Protein AF-A0A4Y2ETE9-F1 (afdb_monomer_lite)

Sequence (153 aa):
MHLVGVTEAMVSTADISEAVQHVVDIIIHAADNTIPKSSPRLRKFRRPWWNEACRDSYRSQRKCWNIFRRRPTTKNLVAFARRIRRRSQRVIMDSIYFIYRILYFEQTIVEKVKVANGVYKEFSIPVLNTGHTFDRLLISKFSRLGIFSSFLF

Radius of gyration: 36.23 Å; chains: 1; bounding box: 97×55×70 Å

Foldseek 3Di:
DDDPDDDPVLCPDPDNVSSVVVVVVVVVVVCPVPPPPDDPPPPPDPPPPPDPVVVVLVVLLVVLVVVCVVPVDPVSVCVNVVSVVVVVVVVVVVVVVVVVVVVVVVVVVVVVVCVVVVNDDPDPPVVPCPDDDDVVVVVVVVVVVPPDDDDDD

Secondary structure (DSSP, 8-state):
----PPPHHHH--S-HHHHHHHHHHHHHHHHHHHS----S-------TT--HHHHHHHHHHHHHHHHHHHS--HHHHHHHHHHHHHHHHHHHHHHHHHHHHHHHHHHHHHHHHHHHTT-------TT-----SSHHHHHHHHTTTT-------

Organism: Araneus ventricosus (NCBI:txid182803)

Structure (mmCIF, N/CA/C/O backbone):
data_AF-A0A4Y2ETE9-F1
#
_entry.id   AF-A0A4Y2ETE9-F1
#
loop_
_atom_site.group_PDB
_atom_site.id
_atom_site.type_symbol
_atom_site.label_atom_id
_atom_site.label_alt_id
_atom_site.label_comp_id
_atom_site.label_asym_id
_atom_site.label_entity_id
_atom_site.label_seq_id
_atom_site.pdbx_PDB_ins_code
_atom_site.Cartn_x
_atom_site.Cartn_y
_atom_site.Cartn_z
_atom_site.occupancy
_atom_site.B_iso_or_equiv
_atom_site.auth_seq_id
_atom_site.auth_comp_id
_atom_site.auth_asym_id
_atom_site.auth_atom_id
_atom_site.pdbx_PDB_model_num
ATOM 1 N N . MET A 1 1 ? -27.838 19.925 21.638 1.00 48.31 1 MET A N 1
ATOM 2 C CA . MET A 1 1 ? -28.018 18.652 22.364 1.00 48.31 1 MET A CA 1
ATOM 3 C C . MET A 1 1 ? -29.199 18.838 23.301 1.00 48.31 1 MET A C 1
ATOM 5 O O . MET A 1 1 ? -29.022 19.422 24.359 1.00 48.31 1 MET A O 1
ATOM 9 N N . HIS A 1 2 ? -30.409 18.475 22.869 1.00 53.47 2 HIS A N 1
ATOM 10 C CA . HIS A 1 2 ? -31.578 18.493 23.753 1.00 53.47 2 HIS A CA 1
ATOM 11 C C . HIS A 1 2 ? -31.514 17.220 24.602 1.00 53.47 2 HIS A C 1
ATOM 13 O O . HIS A 1 2 ? -31.603 16.121 24.060 1.00 53.47 2 HIS A O 1
ATOM 19 N N . LEU A 1 3 ? -31.276 17.355 25.906 1.00 56.09 3 LEU A N 1
ATOM 20 C CA . LEU A 1 3 ? -31.323 16.231 26.838 1.00 56.09 3 LEU A CA 1
ATOM 21 C C . LEU A 1 3 ? -32.797 15.906 27.092 1.00 56.09 3 LEU A C 1
ATOM 23 O O . LEU A 1 3 ? -33.487 16.653 27.781 1.00 56.09 3 LEU A O 1
ATOM 27 N N . VAL A 1 4 ? -33.290 14.827 26.487 1.00 62.41 4 VAL A N 1
ATOM 28 C CA . VAL A 1 4 ? -34.615 14.278 26.795 1.00 62.41 4 VAL A CA 1
ATOM 29 C C . VAL A 1 4 ? -34.442 13.390 28.023 1.00 62.41 4 VAL A C 1
ATOM 31 O O . VAL A 1 4 ? -33.967 12.263 27.920 1.00 62.41 4 VAL A O 1
ATOM 34 N N . GLY A 1 5 ? -34.719 13.946 29.200 1.00 62.53 5 GLY A N 1
ATOM 35 C CA . GLY A 1 5 ? -34.743 13.199 30.453 1.00 62.53 5 GLY A CA 1
ATOM 36 C C . GLY A 1 5 ? -36.098 12.528 30.650 1.00 62.53 5 GLY A C 1
ATOM 37 O O . GLY A 1 5 ? -37.129 13.113 30.322 1.00 62.53 5 GLY A O 1
ATOM 38 N N . VAL A 1 6 ? -36.101 11.314 31.197 1.00 67.19 6 VAL A N 1
ATOM 39 C CA . VAL A 1 6 ? -37.335 10.673 31.666 1.00 67.19 6 VAL A CA 1
ATOM 40 C C . VAL A 1 6 ? -37.831 11.475 32.869 1.00 67.19 6 VAL A C 1
ATOM 42 O O . VAL A 1 6 ? -37.115 11.598 33.862 1.00 67.19 6 VAL A O 1
ATOM 45 N N . THR A 1 7 ? -39.020 12.070 32.765 1.00 75.25 7 THR A N 1
ATOM 46 C CA . THR A 1 7 ? -39.623 12.841 33.863 1.00 75.25 7 THR A CA 1
ATOM 47 C C . THR A 1 7 ? -40.598 11.969 34.651 1.00 75.25 7 THR A C 1
ATOM 49 O O . THR A 1 7 ? -41.243 11.085 34.093 1.00 75.25 7 THR A O 1
ATOM 52 N N . GLU A 1 8 ? -40.715 12.211 35.956 1.00 69.31 8 GLU A N 1
ATOM 53 C CA . GLU A 1 8 ? -41.550 11.424 36.882 1.00 69.31 8 GLU A CA 1
ATOM 54 C C . GLU A 1 8 ? -43.037 11.395 36.475 1.00 69.31 8 GLU A C 1
ATOM 56 O O . GLU A 1 8 ? -43.723 10.385 36.636 1.00 69.31 8 GLU A O 1
ATOM 61 N N . ALA A 1 9 ? -43.510 12.463 35.824 1.00 65.56 9 ALA A N 1
ATOM 62 C CA . ALA A 1 9 ? -44.854 12.557 35.260 1.00 65.56 9 ALA A CA 1
ATOM 63 C C . ALA A 1 9 ? -45.123 11.552 34.121 1.00 65.56 9 ALA A C 1
ATOM 65 O O . ALA A 1 9 ? -46.269 11.173 33.910 1.00 65.56 9 ALA A O 1
ATOM 66 N N . MET A 1 10 ? -44.087 11.091 33.409 1.00 64.69 10 MET A N 1
ATOM 67 C CA . MET A 1 10 ? -44.214 10.127 32.302 1.00 64.69 10 MET A CA 1
ATOM 68 C C . MET A 1 10 ? -44.322 8.678 32.781 1.00 64.69 10 MET A C 1
ATOM 70 O O . MET A 1 10 ? -44.812 7.826 32.051 1.00 64.69 10 MET A O 1
ATOM 74 N N . VAL A 1 11 ? -43.849 8.400 33.998 1.00 65.62 11 VAL A N 1
ATOM 75 C CA . VAL A 1 11 ? -43.941 7.079 34.642 1.00 65.62 11 VAL A CA 1
ATOM 76 C C . VAL A 1 11 ? -45.198 6.983 35.518 1.00 65.62 11 VAL A C 1
ATOM 78 O O . VAL A 1 11 ? -45.627 5.891 35.871 1.00 65.62 11 VAL A O 1
ATOM 81 N N . SER A 1 12 ? -45.821 8.124 35.825 1.00 67.38 12 SER A N 1
ATOM 82 C CA . SER A 1 12 ? -47.020 8.227 36.665 1.00 67.38 12 SER A CA 1
ATOM 83 C C . SER A 1 12 ? -48.342 8.109 35.884 1.00 67.38 12 SER A C 1
ATOM 85 O O . SER A 1 12 ? -49.391 8.480 36.412 1.00 67.38 12 SER A O 1
ATOM 87 N N . THR A 1 13 ? -48.324 7.636 34.631 1.00 68.00 13 THR A N 1
ATOM 88 C CA . THR A 1 13 ? -49.560 7.372 33.874 1.00 68.00 13 THR A CA 1
ATOM 89 C C . THR A 1 13 ? -50.316 6.186 34.484 1.00 68.00 13 THR A C 1
ATOM 91 O O . THR A 1 13 ? -49.722 5.275 35.058 1.00 68.00 13 THR A O 1
ATOM 94 N N . ALA A 1 14 ? -51.651 6.205 34.404 1.00 65.19 14 ALA A N 1
ATOM 95 C CA . ALA A 1 14 ? -52.497 5.207 35.070 1.00 65.19 14 ALA A CA 1
ATOM 96 C C . ALA A 1 14 ? -52.375 3.796 34.461 1.00 65.19 14 ALA A C 1
ATOM 98 O O . ALA A 1 14 ? -52.653 2.810 35.144 1.00 65.19 14 ALA A O 1
ATOM 99 N N . ASP A 1 15 ? -51.960 3.701 33.194 1.00 79.25 15 ASP A N 1
ATOM 100 C CA . ASP A 1 15 ? -51.713 2.444 32.492 1.00 79.25 15 ASP A CA 1
ATOM 101 C C . ASP A 1 15 ? -50.206 2.198 32.330 1.00 79.25 15 ASP A C 1
ATOM 103 O O . ASP A 1 15 ? -49.475 2.966 31.699 1.00 79.25 15 ASP A O 1
ATOM 107 N N . ILE A 1 16 ? -49.754 1.076 32.889 1.00 82.00 16 ILE A N 1
ATOM 108 C CA . ILE A 1 16 ? -48.363 0.610 32.852 1.00 82.00 16 ILE A CA 1
ATOM 109 C C . ILE A 1 16 ? -47.901 0.400 31.403 1.00 82.00 16 ILE A C 1
ATOM 111 O O . ILE A 1 16 ? -46.736 0.640 31.083 1.00 82.00 16 ILE A O 1
ATOM 115 N N . SER A 1 17 ? -48.807 -0.019 30.516 1.00 84.31 17 SER A N 1
ATOM 116 C CA . SER A 1 17 ? -48.494 -0.268 29.104 1.00 84.31 17 SER A CA 1
ATOM 117 C C . SER A 1 17 ? -48.086 1.020 28.387 1.00 84.31 17 SER A C 1
ATOM 119 O O . SER A 1 17 ? -47.137 1.032 27.601 1.00 84.31 17 SER A O 1
ATOM 121 N N . GLU A 1 18 ? -48.767 2.118 28.711 1.00 82.62 18 GLU A N 1
ATOM 122 C CA . GLU A 1 18 ? -48.512 3.448 28.163 1.00 82.62 18 GLU A CA 1
ATOM 123 C C . GLU A 1 18 ? -47.173 4.007 28.668 1.00 82.62 18 GLU A C 1
ATOM 125 O O . GLU A 1 18 ? -46.364 4.498 27.877 1.00 82.62 18 GLU A O 1
ATOM 130 N N . ALA A 1 19 ? -46.876 3.833 29.962 1.00 82.06 19 ALA A N 1
ATOM 131 C CA . ALA A 1 19 ? -45.598 4.236 30.549 1.00 82.06 19 ALA A CA 1
ATOM 132 C C . ALA A 1 19 ? -44.411 3.506 29.895 1.00 82.06 19 ALA A C 1
ATOM 134 O O . ALA A 1 19 ? -43.391 4.117 29.565 1.00 82.06 19 ALA A O 1
ATOM 135 N N . VAL A 1 20 ? -44.546 2.194 29.669 1.00 86.19 20 VAL A N 1
ATOM 136 C CA . VAL A 1 20 ? -43.511 1.383 29.013 1.00 86.19 20 VAL A CA 1
ATOM 137 C C . VAL A 1 20 ? -43.283 1.843 27.575 1.00 86.19 20 VAL A C 1
ATOM 139 O O . VAL A 1 20 ? -42.130 2.015 27.172 1.00 86.19 20 VAL A O 1
ATOM 142 N N . GLN A 1 21 ? -44.351 2.094 26.815 1.00 85.88 21 GLN A N 1
ATOM 143 C CA . GLN A 1 21 ? -44.231 2.544 25.428 1.00 85.88 21 GLN A CA 1
ATOM 144 C C . GLN A 1 21 ? -43.519 3.901 25.335 1.00 85.88 21 GLN A C 1
ATOM 146 O O . GLN A 1 21 ? -42.610 4.069 24.522 1.00 85.88 21 GLN A O 1
ATOM 151 N N . HIS A 1 22 ? -43.837 4.830 26.238 1.00 83.50 22 HIS A N 1
ATOM 152 C CA . HIS A 1 22 ? -43.172 6.130 26.299 1.00 83.50 22 HIS A CA 1
ATOM 153 C C . HIS A 1 22 ? -41.670 6.032 26.592 1.00 83.50 22 HIS A C 1
ATOM 155 O O . HIS A 1 22 ? -40.874 6.758 25.992 1.00 83.50 22 HIS A O 1
ATOM 161 N N . VAL A 1 23 ? -41.258 5.127 27.485 1.00 83.88 23 VAL A N 1
ATOM 162 C CA . VAL A 1 23 ? -39.833 4.895 27.773 1.00 83.88 23 VAL A CA 1
ATOM 163 C C . VAL A 1 23 ? -39.116 4.309 26.554 1.00 83.88 23 VAL A C 1
ATOM 165 O O . VAL A 1 23 ? -38.011 4.746 26.222 1.00 83.88 23 VAL A O 1
ATOM 168 N N . VAL A 1 24 ? -39.743 3.360 25.855 1.00 89.75 24 VAL A N 1
ATOM 169 C CA . VAL A 1 24 ? -39.189 2.754 24.633 1.00 89.75 24 VAL A CA 1
ATOM 170 C C . VAL A 1 24 ? -38.988 3.805 23.541 1.00 89.75 24 VAL A C 1
ATOM 172 O O . VAL A 1 24 ? -37.908 3.871 22.948 1.00 89.75 24 VAL A O 1
ATOM 175 N N . ASP A 1 25 ? -39.970 4.677 23.324 1.00 88.75 25 ASP A N 1
ATOM 176 C CA . ASP A 1 25 ? -39.901 5.716 22.294 1.00 88.75 25 ASP A CA 1
ATOM 177 C C . ASP A 1 25 ? -38.788 6.736 22.580 1.00 88.75 25 ASP A C 1
ATOM 179 O O . ASP A 1 25 ? -38.075 7.154 21.664 1.00 88.75 25 ASP A O 1
ATOM 183 N N . ILE A 1 26 ? -38.561 7.084 23.853 1.00 87.94 26 ILE A N 1
ATOM 184 C CA . ILE A 1 26 ? -37.443 7.949 24.255 1.00 87.94 26 ILE A CA 1
ATOM 185 C C . ILE A 1 26 ? -36.099 7.283 23.964 1.00 87.94 26 ILE A C 1
ATOM 187 O O . ILE A 1 26 ? -35.195 7.943 23.450 1.00 87.94 26 ILE A O 1
ATOM 191 N N . ILE A 1 27 ? -35.950 5.991 24.270 1.00 88.31 27 ILE A N 1
ATOM 192 C CA . ILE A 1 27 ? -34.706 5.254 24.012 1.00 88.31 27 ILE A CA 1
ATOM 193 C C . ILE A 1 27 ? -34.424 5.204 22.508 1.00 88.31 27 ILE A C 1
ATOM 195 O O . ILE A 1 27 ? -33.296 5.474 22.093 1.00 88.31 27 ILE A O 1
ATOM 199 N N . ILE A 1 28 ? -35.440 4.922 21.687 1.00 89.31 28 ILE A N 1
ATOM 200 C CA . ILE A 1 28 ? -35.311 4.902 20.224 1.00 89.31 28 ILE A CA 1
ATOM 201 C C . ILE A 1 28 ? -34.940 6.292 19.704 1.00 89.31 28 ILE A C 1
ATOM 203 O O . ILE A 1 28 ? -33.991 6.429 18.934 1.00 89.31 28 ILE A O 1
ATOM 207 N N . HIS A 1 29 ? -35.627 7.338 20.163 1.00 87.12 29 HIS A N 1
ATOM 208 C CA . HIS A 1 29 ? -35.349 8.713 19.761 1.00 87.12 29 HIS A CA 1
ATOM 209 C C .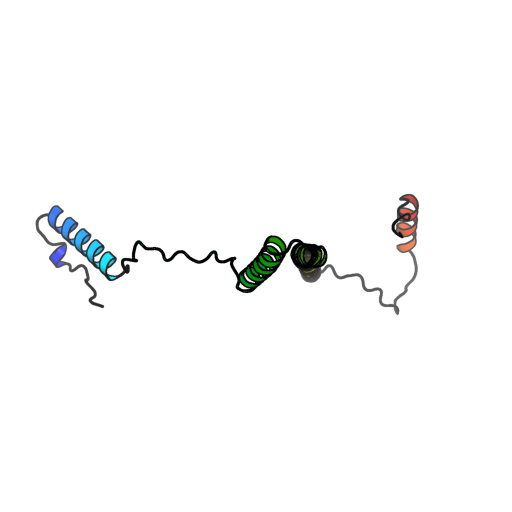 HIS A 1 29 ? -33.944 9.168 20.192 1.00 87.12 29 HIS A C 1
ATOM 211 O O . HIS A 1 29 ? -33.229 9.816 19.425 1.00 87.12 29 HIS A O 1
ATOM 217 N N . ALA A 1 30 ? -33.505 8.818 21.401 1.00 87.62 30 ALA A N 1
ATOM 218 C CA . ALA A 1 30 ? -32.157 9.105 21.879 1.00 87.62 30 ALA A CA 1
ATOM 219 C C . ALA A 1 30 ? -31.100 8.357 21.055 1.00 87.62 30 ALA A C 1
ATOM 221 O O . ALA A 1 30 ? -30.095 8.955 20.662 1.00 87.62 30 ALA A O 1
ATOM 222 N N . ALA A 1 31 ? -31.335 7.082 20.742 1.00 86.75 31 ALA A N 1
ATOM 223 C CA . ALA A 1 31 ? -30.452 6.282 19.899 1.00 86.75 31 ALA A CA 1
ATOM 224 C C . ALA A 1 31 ? -30.341 6.870 18.485 1.00 86.75 31 ALA A C 1
ATOM 226 O O . ALA A 1 31 ? -29.234 7.045 17.984 1.00 86.75 31 ALA A O 1
ATOM 227 N N . ASP A 1 32 ? -31.459 7.266 17.878 1.00 86.25 32 ASP A N 1
ATOM 228 C CA . ASP A 1 32 ? -31.487 7.854 16.536 1.00 86.25 32 ASP A CA 1
ATOM 229 C C . ASP A 1 32 ? -30.7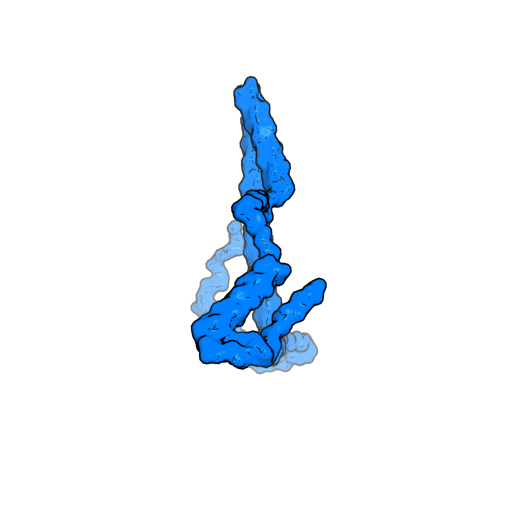72 9.211 16.449 1.00 86.25 32 ASP A C 1
ATOM 231 O O . ASP A 1 32 ? -30.193 9.537 15.411 1.00 86.25 32 ASP A O 1
ATOM 235 N N . ASN A 1 33 ? -30.780 9.994 17.532 1.00 85.31 33 ASN A N 1
ATOM 236 C CA . ASN A 1 33 ? -30.087 11.283 17.595 1.00 85.31 33 ASN A CA 1
ATOM 237 C C . ASN A 1 33 ? -28.599 11.167 17.960 1.00 85.31 33 ASN A C 1
ATOM 239 O O . ASN A 1 33 ? -27.80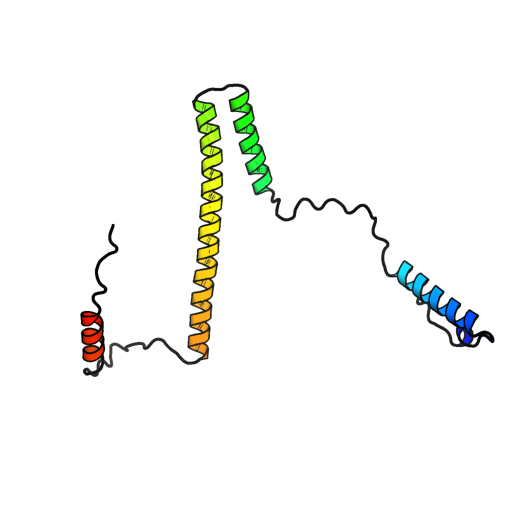8 12.036 17.591 1.00 85.31 33 ASN A O 1
ATOM 243 N N . THR A 1 34 ? -28.207 10.131 18.707 1.00 84.44 34 THR A N 1
ATOM 244 C CA . THR A 1 34 ? -26.819 9.942 19.169 1.00 84.44 34 THR A CA 1
ATOM 245 C C . THR A 1 34 ? -25.995 9.070 18.231 1.00 84.44 34 THR A C 1
ATOM 247 O O . THR A 1 34 ? -24.794 9.299 18.084 1.00 84.44 34 THR A O 1
ATOM 250 N N . ILE A 1 35 ? -26.620 8.096 17.567 1.00 84.56 35 ILE A N 1
ATOM 251 C CA . ILE A 1 35 ? -25.966 7.194 16.624 1.00 84.56 35 ILE A CA 1
ATOM 252 C C . ILE A 1 35 ? -26.175 7.754 15.214 1.00 84.56 35 ILE A C 1
ATOM 254 O O . ILE A 1 35 ? -27.262 7.617 14.648 1.00 84.56 35 ILE A O 1
ATOM 258 N N . PRO A 1 36 ? -25.155 8.369 14.590 1.00 77.25 36 PRO A N 1
ATOM 259 C CA . PRO A 1 36 ? -25.291 8.845 13.223 1.00 77.25 36 PRO A CA 1
ATOM 260 C C . PRO A 1 36 ? -25.595 7.659 12.301 1.00 77.25 36 PRO A C 1
ATOM 262 O O . PRO A 1 36 ? -24.796 6.723 12.192 1.00 77.25 36 PRO A O 1
ATOM 265 N N . LYS A 1 37 ? -26.744 7.700 11.612 1.00 77.62 37 LYS A N 1
ATOM 266 C CA . LYS A 1 37 ? -27.134 6.693 10.615 1.00 77.62 37 LYS A CA 1
ATOM 267 C C . LYS A 1 37 ? -26.128 6.725 9.465 1.00 77.62 37 LYS A C 1
ATOM 269 O O . LYS A 1 37 ? -26.207 7.546 8.551 1.00 77.62 37 LYS A O 1
ATOM 274 N N . SER A 1 38 ? -25.120 5.862 9.547 1.00 68.62 38 SER A N 1
ATOM 275 C CA . SER A 1 38 ? -24.104 5.751 8.508 1.00 68.62 38 SER A CA 1
ATOM 276 C C . SER A 1 38 ? -24.726 5.189 7.226 1.00 68.62 38 SER A C 1
ATOM 278 O O . SER A 1 38 ? -25.543 4.271 7.251 1.00 68.62 38 SER A O 1
ATOM 280 N N . SER A 1 39 ? -24.369 5.778 6.083 1.00 69.44 39 SER A N 1
ATOM 281 C CA . SER A 1 39 ? -24.834 5.312 4.775 1.00 69.44 39 SER A CA 1
ATOM 282 C C . SER A 1 39 ? -24.456 3.836 4.567 1.00 69.44 39 SER A C 1
ATOM 284 O O . SER A 1 39 ? -23.281 3.497 4.728 1.00 69.44 39 SER A O 1
ATOM 286 N N . PRO A 1 40 ? -25.379 2.966 4.108 1.00 65.38 40 PRO A N 1
ATOM 287 C CA . PRO A 1 40 ? -25.070 1.564 3.804 1.00 65.38 40 PRO A CA 1
ATOM 288 C C . PRO A 1 40 ? -24.081 1.425 2.638 1.00 65.38 40 PRO A C 1
ATOM 290 O O . PRO A 1 40 ? -23.518 0.355 2.403 1.00 65.38 40 PRO A O 1
ATOM 293 N N . ARG A 1 41 ? -23.813 2.516 1.904 1.00 63.59 41 ARG A N 1
ATOM 294 C CA . ARG A 1 41 ? -22.712 2.580 0.944 1.00 63.59 41 ARG A CA 1
ATOM 295 C C . ARG A 1 41 ? -21.400 2.753 1.698 1.00 63.59 41 ARG A C 1
ATOM 297 O O . ARG A 1 41 ? -20.806 3.831 1.695 1.00 63.59 41 ARG A O 1
ATOM 304 N N . LEU A 1 42 ? -20.913 1.654 2.276 1.00 65.56 42 LEU A N 1
ATOM 305 C CA . LEU A 1 42 ? -19.512 1.529 2.655 1.00 65.56 42 LEU A CA 1
ATOM 306 C C . LEU A 1 42 ? -18.674 1.913 1.434 1.00 65.56 42 LEU A C 1
ATOM 308 O O . LEU A 1 42 ? -18.677 1.228 0.405 1.00 65.56 42 LEU A O 1
ATOM 312 N N . ARG A 1 43 ? -17.962 3.039 1.523 1.00 62.97 43 ARG A N 1
ATOM 313 C CA . ARG A 1 43 ? -16.919 3.368 0.554 1.00 62.97 43 ARG A CA 1
ATOM 314 C C . ARG A 1 43 ? -16.001 2.151 0.525 1.00 62.97 43 ARG A C 1
ATOM 316 O O . ARG A 1 43 ? -15.466 1.789 1.568 1.00 62.97 43 ARG A O 1
ATOM 323 N N . LYS A 1 44 ? -15.836 1.498 -0.634 1.00 63.91 44 LYS A N 1
ATOM 324 C CA . LYS A 1 44 ? -14.854 0.413 -0.787 1.00 63.91 44 LYS A CA 1
ATOM 325 C C . LYS A 1 44 ? -13.516 0.956 -0.300 1.00 63.91 44 LYS A C 1
ATOM 327 O O . LYS A 1 44 ? -12.872 1.720 -1.024 1.00 63.91 44 LYS A O 1
ATOM 332 N N . PHE A 1 45 ? -13.106 0.587 0.912 1.00 58.50 45 PHE A N 1
ATOM 333 C CA . PHE A 1 45 ? -11.753 0.840 1.366 1.00 58.50 45 PHE A CA 1
ATOM 334 C C . PHE A 1 45 ? -10.855 0.203 0.310 1.00 58.50 45 PHE A C 1
ATOM 336 O O . PHE A 1 45 ? -10.935 -1.001 0.044 1.00 58.50 45 PHE A O 1
ATOM 343 N N . ARG A 1 46 ? -10.058 1.023 -0.386 1.00 64.06 46 ARG A N 1
ATOM 344 C CA . ARG A 1 46 ? -8.978 0.488 -1.214 1.00 64.06 46 ARG A CA 1
ATOM 345 C C . ARG A 1 46 ? -8.143 -0.336 -0.247 1.00 64.06 46 ARG A C 1
ATOM 347 O O . ARG A 1 46 ? -7.653 0.230 0.721 1.00 64.06 46 ARG A O 1
ATOM 354 N N . ARG A 1 47 ? -8.105 -1.653 -0.477 1.00 65.94 47 ARG A N 1
ATOM 355 C CA . ARG A 1 47 ? -7.426 -2.663 0.347 1.00 65.94 47 ARG A CA 1
ATOM 356 C C . ARG A 1 47 ? -6.262 -2.034 1.134 1.00 65.94 47 ARG A C 1
ATOM 358 O O . ARG A 1 47 ? -5.366 -1.525 0.472 1.00 65.94 47 ARG A O 1
ATOM 365 N N . PRO A 1 48 ? -6.262 -2.030 2.480 1.00 60.97 48 PRO A N 1
ATOM 366 C CA . PRO A 1 48 ? -5.283 -1.289 3.290 1.00 60.97 48 PRO A CA 1
ATOM 367 C C . PRO A 1 48 ? -3.814 -1.609 2.976 1.00 60.97 48 PRO A C 1
ATOM 369 O O . PRO A 1 48 ? -2.940 -0.761 3.105 1.00 60.97 48 PRO A O 1
ATOM 372 N N . TRP A 1 49 ? -3.541 -2.820 2.489 1.00 65.38 49 TRP A N 1
ATOM 373 C CA . TRP A 1 49 ? -2.220 -3.263 2.032 1.00 65.38 49 TRP A CA 1
ATOM 374 C C . TRP A 1 49 ? -1.844 -2.779 0.617 1.00 65.38 49 TRP A C 1
ATOM 376 O O . TRP A 1 49 ? -0.756 -3.067 0.117 1.00 65.38 49 TRP A O 1
ATOM 386 N N . TRP A 1 50 ? -2.734 -2.058 -0.067 1.00 64.44 50 TRP A N 1
ATOM 387 C CA . TRP A 1 50 ? -2.520 -1.498 -1.398 1.00 64.44 50 TRP A CA 1
ATOM 388 C C . TRP A 1 50 ? -1.820 -0.139 -1.307 1.00 64.44 50 TRP A C 1
ATOM 390 O O . TRP A 1 50 ? -2.431 0.919 -1.469 1.00 64.44 50 TRP A O 1
ATOM 400 N N . ASN A 1 51 ? -0.513 -0.182 -1.059 1.00 77.06 51 ASN A N 1
ATOM 401 C CA . ASN A 1 51 ? 0.335 1.005 -1.015 1.00 77.06 51 ASN A CA 1
ATOM 402 C C . ASN A 1 51 ? 0.638 1.572 -2.422 1.00 77.06 51 ASN A C 1
ATOM 404 O O . ASN A 1 51 ? 0.508 0.901 -3.454 1.00 77.06 51 ASN A O 1
ATOM 408 N N . GLU A 1 52 ? 1.041 2.842 -2.471 1.00 79.38 52 GLU A N 1
ATOM 409 C CA . GLU A 1 52 ? 1.375 3.549 -3.715 1.00 79.38 52 GLU A CA 1
ATOM 410 C C . GLU A 1 52 ? 2.557 2.889 -4.447 1.00 79.38 52 GLU A C 1
ATOM 412 O O . GLU A 1 52 ? 2.500 2.656 -5.656 1.00 79.38 52 GLU A O 1
ATOM 417 N N . ALA A 1 53 ? 3.541 2.393 -3.691 1.00 80.25 53 ALA A N 1
ATOM 418 C CA . ALA A 1 53 ? 4.667 1.624 -4.216 1.00 80.25 53 ALA A CA 1
ATOM 419 C C . ALA A 1 53 ? 4.248 0.332 -4.959 1.00 80.25 53 ALA A C 1
ATOM 421 O O . ALA A 1 53 ? 4.845 -0.026 -5.986 1.00 80.25 53 ALA A O 1
ATOM 422 N N . CYS A 1 54 ? 3.211 -0.377 -4.488 1.00 76.44 54 CYS A N 1
ATOM 423 C CA . CYS A 1 54 ? 2.636 -1.536 -5.178 1.00 76.44 54 CYS A CA 1
ATOM 424 C C . CYS A 1 54 ? 1.956 -1.115 -6.481 1.00 76.44 54 CYS A C 1
ATOM 426 O O . CYS A 1 54 ? 2.125 -1.788 -7.503 1.00 76.44 54 CYS A O 1
ATOM 428 N N . ARG A 1 55 ? 1.238 0.016 -6.478 1.00 81.75 55 ARG A N 1
ATOM 429 C CA . ARG A 1 55 ? 0.572 0.561 -7.669 1.00 81.75 55 ARG A CA 1
ATOM 430 C C . ARG A 1 55 ? 1.579 0.921 -8.760 1.00 81.75 55 ARG A C 1
ATOM 432 O O . ARG A 1 55 ? 1.387 0.526 -9.911 1.00 81.75 55 ARG A O 1
ATOM 439 N N . ASP A 1 56 ? 2.659 1.607 -8.411 1.00 86.69 56 ASP A N 1
ATOM 440 C CA . ASP A 1 56 ? 3.676 2.030 -9.379 1.00 86.69 56 ASP A CA 1
ATOM 441 C C . ASP A 1 56 ? 4.512 0.862 -9.894 1.00 86.69 56 ASP A C 1
ATOM 443 O O . ASP A 1 56 ? 4.841 0.789 -11.085 1.00 86.69 56 ASP A O 1
ATOM 447 N N . SER A 1 57 ? 4.778 -0.119 -9.028 1.00 84.19 57 SER A N 1
ATOM 448 C CA . SER A 1 57 ? 5.388 -1.385 -9.431 1.00 84.19 57 SER A CA 1
ATOM 449 C C . SER A 1 57 ? 4.519 -2.117 -10.458 1.00 84.19 57 SER A C 1
ATOM 451 O O . SER A 1 57 ? 5.035 -2.527 -11.502 1.00 84.19 57 SER A O 1
ATOM 453 N N . TYR A 1 58 ? 3.209 -2.213 -10.208 1.00 85.38 58 TYR A N 1
ATOM 454 C CA . TYR A 1 58 ? 2.252 -2.847 -11.116 1.00 85.38 58 TYR A CA 1
ATOM 455 C C . TYR A 1 58 ? 2.121 -2.088 -12.444 1.00 85.38 58 TYR A C 1
ATOM 457 O O . TYR A 1 58 ? 2.216 -2.696 -13.511 1.00 85.38 58 TYR A O 1
ATOM 465 N N . ARG A 1 59 ? 1.993 -0.753 -12.413 1.00 90.31 59 ARG A N 1
ATOM 466 C CA . ARG A 1 59 ? 1.968 0.091 -13.625 1.00 90.31 59 ARG A CA 1
ATOM 467 C C . ARG A 1 59 ? 3.226 -0.090 -14.469 1.00 90.31 59 ARG A C 1
ATOM 469 O O . ARG A 1 59 ? 3.128 -0.272 -15.680 1.00 90.31 59 ARG A O 1
ATOM 476 N N . SER A 1 60 ? 4.397 -0.088 -13.835 1.00 88.38 60 SER A N 1
ATOM 477 C CA . SER A 1 60 ? 5.680 -0.280 -14.520 1.00 88.38 60 SER A CA 1
ATOM 478 C C . SER A 1 60 ? 5.773 -1.658 -15.178 1.00 88.38 60 SER A C 1
ATOM 480 O O . SER A 1 60 ? 6.179 -1.765 -16.333 1.00 88.38 60 SER A O 1
ATOM 482 N N . GLN A 1 61 ? 5.353 -2.715 -14.473 1.00 88.44 61 GLN A N 1
ATOM 483 C CA . GLN A 1 61 ? 5.317 -4.074 -15.016 1.00 88.44 61 GLN A CA 1
ATOM 484 C C . GLN A 1 61 ? 4.353 -4.173 -16.204 1.00 88.44 61 GLN A C 1
ATOM 486 O O . GLN A 1 61 ? 4.721 -4.704 -17.252 1.00 88.44 61 GLN A O 1
ATOM 491 N N . ARG A 1 62 ? 3.150 -3.600 -16.074 1.00 90.88 62 ARG A N 1
ATOM 492 C CA . ARG A 1 62 ? 2.142 -3.545 -17.139 1.00 90.88 62 ARG A CA 1
ATOM 493 C C . ARG A 1 62 ? 2.644 -2.766 -18.356 1.00 90.88 62 ARG A C 1
ATOM 495 O O . ARG A 1 62 ? 2.381 -3.179 -19.480 1.00 90.88 62 ARG A O 1
ATOM 502 N N . LYS A 1 63 ? 3.401 -1.682 -18.154 1.00 92.88 63 LYS A N 1
ATOM 503 C CA . LYS A 1 63 ? 4.031 -0.907 -19.234 1.00 92.88 63 LYS A CA 1
ATOM 504 C C . LYS A 1 63 ? 5.047 -1.754 -20.003 1.00 92.88 63 LYS A C 1
ATOM 506 O O . LYS A 1 63 ? 4.943 -1.837 -21.222 1.00 92.88 63 LYS A O 1
ATOM 511 N N . CYS A 1 64 ? 5.967 -2.432 -19.313 1.00 90.38 64 CYS A N 1
ATOM 512 C CA . CYS A 1 64 ? 6.932 -3.335 -19.954 1.00 90.38 64 CYS A CA 1
ATOM 513 C C . CYS A 1 64 ? 6.239 -4.493 -20.689 1.00 90.38 64 CYS A C 1
ATOM 515 O O . CYS A 1 64 ? 6.603 -4.793 -21.823 1.00 90.38 64 CYS A O 1
ATOM 517 N N . TRP A 1 65 ? 5.203 -5.084 -20.084 1.00 91.62 65 TRP A N 1
ATOM 518 C CA . TRP A 1 65 ? 4.390 -6.122 -20.723 1.00 91.62 65 TRP A CA 1
ATOM 519 C C . TRP A 1 65 ? 3.718 -5.620 -22.001 1.00 91.62 65 TRP A C 1
ATOM 521 O O . TRP A 1 65 ? 3.796 -6.265 -23.040 1.00 91.62 65 TRP A O 1
ATOM 531 N N . ASN A 1 66 ? 3.093 -4.443 -21.952 1.00 94.50 66 ASN A N 1
ATOM 532 C CA . ASN A 1 66 ? 2.419 -3.859 -23.108 1.00 94.50 66 ASN A CA 1
ATOM 533 C C . ASN A 1 66 ? 3.395 -3.535 -24.247 1.00 94.50 66 ASN A C 1
ATOM 535 O O . ASN A 1 66 ? 3.036 -3.708 -25.409 1.00 94.50 66 ASN A O 1
ATOM 539 N N . ILE A 1 67 ? 4.614 -3.087 -23.930 1.00 93.62 67 ILE A N 1
ATOM 540 C CA . ILE A 1 67 ? 5.665 -2.843 -24.927 1.00 93.62 67 ILE A CA 1
ATOM 541 C C . ILE A 1 67 ? 6.089 -4.159 -25.583 1.00 93.62 67 ILE A C 1
ATOM 543 O O . ILE A 1 67 ? 6.106 -4.238 -26.808 1.00 93.62 67 ILE A O 1
ATOM 547 N N . PHE A 1 68 ? 6.370 -5.195 -24.787 1.00 93.44 68 PHE A N 1
ATOM 548 C CA . PHE A 1 68 ? 6.733 -6.515 -25.304 1.00 93.44 68 PHE A CA 1
ATOM 549 C C . PHE A 1 68 ? 5.614 -7.128 -26.154 1.00 93.44 68 PHE A C 1
ATOM 551 O O . PHE A 1 68 ? 5.865 -7.559 -27.271 1.00 93.44 68 PHE A O 1
ATOM 558 N N . ARG A 1 69 ? 4.364 -7.080 -25.682 1.00 94.12 69 ARG A N 1
ATOM 559 C CA . ARG A 1 69 ? 3.205 -7.617 -26.408 1.00 94.12 69 ARG A CA 1
ATOM 560 C C . ARG A 1 69 ? 2.985 -6.940 -27.763 1.00 94.12 69 ARG A C 1
ATOM 562 O O . ARG A 1 69 ? 2.555 -7.593 -28.700 1.00 94.12 69 ARG A O 1
ATOM 569 N N . ARG A 1 70 ? 3.259 -5.634 -27.865 1.00 95.94 70 ARG A N 1
ATOM 570 C CA . ARG A 1 70 ? 3.172 -4.888 -29.134 1.00 95.94 70 ARG A CA 1
ATOM 571 C C . ARG A 1 70 ? 4.377 -5.123 -30.041 1.00 95.94 70 ARG A C 1
ATOM 573 O O . ARG A 1 70 ? 4.251 -5.007 -31.252 1.00 95.94 70 ARG A O 1
ATOM 580 N N . ARG A 1 71 ? 5.552 -5.357 -29.455 1.00 93.94 71 ARG A N 1
ATOM 581 C CA . ARG A 1 71 ? 6.830 -5.516 -30.156 1.00 93.94 71 ARG A CA 1
ATOM 582 C C . ARG A 1 71 ? 7.628 -6.637 -29.485 1.00 93.94 71 ARG A C 1
ATOM 584 O O . ARG A 1 71 ? 8.436 -6.341 -28.591 1.00 93.94 71 ARG A O 1
ATOM 591 N N . PRO A 1 72 ? 7.400 -7.899 -29.886 1.00 91.50 72 PRO A N 1
ATOM 592 C CA . PRO A 1 72 ? 8.018 -9.062 -29.262 1.00 91.50 72 PRO A CA 1
ATOM 593 C C . PRO A 1 72 ? 9.476 -9.203 -29.711 1.00 91.50 72 PRO A C 1
ATOM 595 O O . PRO A 1 72 ? 9.826 -10.027 -30.544 1.00 91.50 72 PRO A O 1
ATOM 598 N N . THR A 1 73 ? 10.342 -8.355 -29.159 1.00 95.25 73 THR A N 1
ATOM 599 C CA . THR A 1 73 ? 11.792 -8.391 -29.378 1.00 95.25 73 THR A CA 1
ATOM 600 C C . THR A 1 73 ? 12.506 -8.913 -28.134 1.00 95.25 73 THR A C 1
ATOM 602 O O . THR A 1 73 ? 12.042 -8.716 -27.005 1.00 95.25 73 THR A O 1
ATOM 605 N N . THR A 1 74 ? 13.683 -9.516 -28.310 1.00 93.75 74 THR A N 1
ATOM 606 C CA . THR A 1 74 ? 14.503 -10.059 -27.210 1.00 93.75 74 THR A CA 1
ATOM 607 C C . THR A 1 74 ? 14.836 -9.000 -26.159 1.00 93.75 74 THR A C 1
ATOM 609 O O . THR A 1 74 ? 14.732 -9.249 -24.959 1.00 93.75 74 THR A O 1
ATOM 612 N N . LYS A 1 75 ? 15.144 -7.767 -26.586 1.00 93.75 75 LYS A N 1
ATOM 613 C CA . LYS A 1 75 ? 15.394 -6.633 -25.679 1.00 93.75 75 LYS A CA 1
ATOM 614 C C . LYS A 1 75 ? 14.185 -6.338 -24.783 1.00 93.75 75 LYS A C 1
ATOM 616 O O . LYS A 1 75 ? 14.346 -6.101 -23.584 1.00 93.75 75 LYS A O 1
ATOM 621 N N . ASN A 1 76 ? 12.977 -6.384 -25.344 1.00 91.62 76 ASN A N 1
ATOM 622 C CA . ASN A 1 76 ? 11.740 -6.131 -24.608 1.00 91.62 76 ASN A CA 1
ATOM 623 C C . ASN A 1 76 ? 11.383 -7.292 -23.669 1.00 91.62 76 ASN A C 1
ATOM 625 O O . ASN A 1 76 ? 10.944 -7.045 -22.543 1.00 91.62 76 ASN A O 1
ATOM 629 N N . LEU A 1 77 ? 11.639 -8.537 -24.087 1.00 89.25 77 LEU A N 1
ATOM 630 C CA . LEU A 1 77 ? 11.487 -9.723 -23.242 1.00 89.25 77 LEU A CA 1
ATOM 631 C C . LEU A 1 77 ? 12.405 -9.645 -22.016 1.00 89.25 77 LEU A C 1
ATOM 633 O O . LEU A 1 77 ? 11.950 -9.789 -20.882 1.00 89.25 77 LEU A O 1
ATOM 637 N N . VAL A 1 78 ? 13.684 -9.322 -22.231 1.00 91.25 78 VAL A N 1
ATOM 638 C CA . VAL A 1 78 ? 14.677 -9.150 -21.162 1.00 91.25 78 VAL A CA 1
ATOM 639 C C . VAL A 1 78 ? 14.284 -8.009 -20.221 1.00 91.25 78 VAL A C 1
ATOM 641 O O . VAL A 1 78 ? 14.386 -8.155 -19.002 1.00 91.25 78 VAL A O 1
ATOM 644 N N . ALA A 1 79 ? 13.794 -6.881 -20.744 1.00 88.00 79 ALA A N 1
ATOM 645 C CA . ALA A 1 79 ? 13.329 -5.764 -19.920 1.00 88.00 79 ALA A CA 1
ATOM 646 C C . ALA A 1 79 ? 12.142 -6.155 -19.018 1.00 88.00 79 ALA A C 1
ATOM 648 O O . ALA A 1 79 ? 12.121 -5.800 -17.834 1.00 88.00 79 ALA A O 1
ATOM 649 N N . PHE A 1 80 ? 11.184 -6.924 -19.545 1.00 86.75 80 PHE A N 1
ATOM 650 C CA . PHE A 1 80 ? 10.043 -7.438 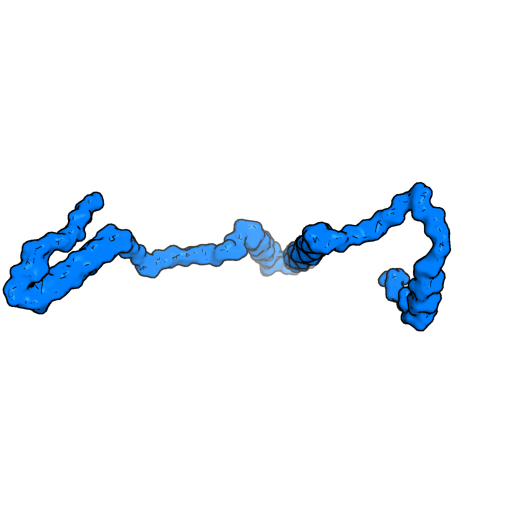-18.787 1.00 86.75 80 PHE A CA 1
ATOM 651 C C . PHE A 1 80 ? 10.465 -8.476 -17.732 1.00 86.75 80 PHE A C 1
ATOM 653 O O . PHE A 1 80 ? 10.141 -8.316 -16.551 1.00 86.75 80 PHE A O 1
ATOM 660 N N . ALA A 1 81 ? 11.268 -9.472 -18.117 1.00 83.38 81 ALA A N 1
ATOM 661 C CA . ALA A 1 81 ? 11.773 -10.514 -17.221 1.00 83.38 81 ALA A CA 1
ATOM 662 C C . ALA A 1 81 ? 12.633 -9.938 -16.081 1.00 83.38 81 ALA A C 1
ATOM 664 O O . ALA A 1 81 ? 12.443 -10.281 -14.911 1.00 83.38 81 ALA A O 1
ATOM 665 N N . ARG A 1 82 ? 13.517 -8.971 -16.382 1.00 83.31 82 ARG A N 1
ATOM 666 C CA . ARG A 1 82 ? 14.301 -8.247 -15.363 1.00 83.31 82 ARG A CA 1
ATOM 667 C C . ARG A 1 82 ? 13.403 -7.514 -14.371 1.00 83.31 82 ARG A C 1
ATOM 669 O O . ARG A 1 82 ? 13.762 -7.404 -13.200 1.00 83.31 82 ARG A O 1
ATOM 676 N N . ARG A 1 83 ? 12.243 -6.997 -14.794 1.00 81.94 83 ARG A N 1
ATOM 677 C CA . ARG A 1 83 ? 11.324 -6.303 -13.880 1.00 81.94 83 ARG A CA 1
ATOM 678 C C . ARG A 1 83 ? 10.605 -7.269 -12.936 1.00 81.94 83 ARG A C 1
ATOM 680 O O . ARG A 1 83 ? 10.488 -6.932 -11.759 1.00 81.94 83 ARG A O 1
ATOM 687 N N . ILE A 1 84 ? 10.204 -8.449 -13.414 1.00 77.62 84 ILE A N 1
ATOM 688 C CA . ILE A 1 84 ? 9.633 -9.523 -12.579 1.00 77.62 84 ILE A CA 1
ATOM 689 C C . ILE A 1 84 ? 10.657 -9.988 -11.538 1.00 77.62 84 ILE A C 1
ATOM 691 O O . ILE A 1 84 ? 10.371 -9.960 -10.342 1.00 77.62 84 ILE A O 1
ATOM 695 N N . ARG A 1 85 ? 11.884 -10.306 -11.972 1.00 78.19 85 ARG A N 1
ATOM 696 C CA . ARG A 1 85 ? 12.964 -10.777 -11.089 1.00 78.19 85 ARG A CA 1
ATOM 697 C C . ARG A 1 85 ? 13.314 -9.780 -9.981 1.00 78.19 85 ARG A C 1
ATOM 699 O O . ARG A 1 85 ? 13.442 -10.161 -8.826 1.00 78.19 85 ARG A O 1
ATOM 706 N N . ARG A 1 86 ? 13.395 -8.479 -10.289 1.00 78.12 86 ARG A N 1
ATOM 707 C CA . ARG A 1 86 ? 13.635 -7.444 -9.261 1.00 78.12 86 ARG A CA 1
ATOM 708 C C . ARG A 1 86 ? 12.492 -7.308 -8.251 1.00 78.12 86 ARG A C 1
ATOM 710 O O . ARG A 1 86 ? 12.696 -6.720 -7.191 1.00 78.12 86 ARG A O 1
ATOM 717 N N . ARG A 1 87 ? 11.269 -7.733 -8.589 1.00 77.00 87 ARG A N 1
ATOM 718 C CA . ARG A 1 87 ? 10.139 -7.700 -7.652 1.00 77.00 87 ARG A CA 1
ATOM 719 C C . ARG A 1 87 ? 10.196 -8.887 -6.701 1.00 77.00 87 ARG A C 1
ATOM 721 O O . ARG A 1 87 ? 10.060 -8.655 -5.506 1.00 77.00 87 ARG A O 1
ATOM 728 N N . SER A 1 88 ? 10.445 -10.096 -7.207 1.00 72.88 88 SER A N 1
ATOM 729 C CA . SER A 1 88 ? 10.611 -11.281 -6.357 1.00 72.88 88 SER A CA 1
ATOM 730 C C . SER A 1 88 ? 11.802 -11.131 -5.414 1.00 72.88 88 SER A C 1
ATOM 732 O O . SER A 1 88 ? 11.652 -11.359 -4.222 1.00 72.88 88 SER A O 1
ATOM 734 N N . GLN A 1 89 ? 12.939 -10.629 -5.907 1.00 77.12 89 GLN A N 1
ATOM 735 C CA . GLN A 1 89 ? 14.109 -10.358 -5.066 1.00 77.12 89 GLN A CA 1
ATOM 736 C C . GLN A 1 89 ? 13.807 -9.367 -3.941 1.00 77.12 89 GLN A C 1
ATOM 738 O O . GLN A 1 89 ? 14.177 -9.633 -2.810 1.00 77.12 89 GLN A O 1
ATOM 743 N N . ARG A 1 90 ? 13.097 -8.263 -4.213 1.00 80.00 90 ARG A N 1
ATOM 744 C CA . ARG A 1 90 ? 12.706 -7.319 -3.152 1.00 80.00 90 ARG A CA 1
ATOM 745 C C . ARG A 1 90 ? 11.799 -7.961 -2.109 1.00 80.00 90 ARG A C 1
ATOM 747 O O . ARG A 1 90 ? 12.067 -7.806 -0.936 1.00 80.00 90 ARG A O 1
ATOM 754 N N . VAL A 1 91 ? 10.793 -8.729 -2.529 1.00 80.88 91 VAL A N 1
ATOM 755 C CA . VAL A 1 91 ? 9.909 -9.440 -1.587 1.00 80.88 91 VAL A CA 1
ATOM 756 C C . VAL A 1 91 ? 10.702 -10.411 -0.707 1.00 80.88 91 VAL A C 1
ATOM 758 O O . VAL A 1 91 ? 10.473 -10.462 0.496 1.00 80.88 91 VAL A O 1
ATOM 761 N N . ILE A 1 92 ? 11.664 -11.134 -1.286 1.00 78.00 92 ILE A N 1
ATOM 762 C CA . ILE A 1 92 ? 12.551 -12.028 -0.534 1.00 78.00 92 ILE A CA 1
ATOM 763 C C . ILE A 1 92 ? 13.425 -11.224 0.440 1.00 78.00 92 ILE A C 1
ATOM 765 O O . ILE A 1 92 ? 13.461 -11.556 1.619 1.00 78.00 92 ILE A O 1
ATOM 769 N N . MET A 1 93 ? 14.079 -10.148 -0.006 1.00 79.31 93 MET A N 1
ATOM 770 C CA . MET A 1 93 ? 14.920 -9.309 0.863 1.00 79.31 93 MET A CA 1
ATOM 771 C C . MET A 1 93 ? 14.120 -8.666 2.002 1.00 79.31 93 MET A C 1
ATOM 773 O O . MET A 1 93 ? 14.564 -8.696 3.145 1.00 79.31 93 MET A O 1
ATOM 777 N N . ASP A 1 94 ? 12.918 -8.163 1.714 1.00 81.12 94 ASP A N 1
ATOM 778 C CA . ASP A 1 94 ? 12.006 -7.602 2.715 1.00 81.12 94 ASP A CA 1
ATOM 779 C C . ASP A 1 94 ? 11.607 -8.676 3.745 1.00 81.12 94 ASP A C 1
ATOM 781 O O . ASP A 1 94 ? 11.588 -8.409 4.946 1.00 81.12 94 ASP A O 1
ATOM 785 N N . SER A 1 95 ? 11.344 -9.913 3.298 1.00 77.38 95 SER A N 1
ATOM 786 C CA . SER A 1 95 ? 11.024 -11.036 4.191 1.00 77.38 95 SER A CA 1
ATOM 787 C C . SER A 1 95 ? 12.212 -11.470 5.058 1.00 77.38 95 SER A C 1
ATOM 789 O O . SER A 1 95 ? 12.037 -11.720 6.248 1.00 77.38 95 SER A O 1
ATOM 791 N N . ILE A 1 96 ? 13.428 -11.484 4.498 1.00 80.25 96 ILE A N 1
ATOM 792 C CA . ILE A 1 96 ? 14.663 -11.792 5.230 1.00 80.25 96 ILE A CA 1
ATOM 793 C C . ILE A 1 96 ? 14.917 -10.723 6.293 1.00 80.25 96 ILE A C 1
ATOM 795 O O . ILE A 1 96 ? 15.182 -11.059 7.443 1.00 80.25 96 ILE A O 1
ATOM 799 N N . TYR A 1 97 ? 14.788 -9.442 5.940 1.00 81.69 97 TYR A N 1
ATOM 800 C CA . TYR A 1 97 ? 14.960 -8.336 6.882 1.00 81.69 97 TYR A CA 1
ATOM 801 C C . TYR A 1 97 ? 13.920 -8.373 8.009 1.00 81.69 97 TYR A C 1
ATOM 803 O O . TYR A 1 97 ? 14.248 -8.131 9.169 1.00 81.69 97 TYR A O 1
ATOM 811 N N . PHE A 1 98 ? 12.673 -8.721 7.688 1.00 78.56 98 PHE A N 1
ATOM 812 C CA . PHE A 1 98 ? 11.613 -8.885 8.679 1.00 78.56 98 PHE A CA 1
ATOM 813 C C . PHE A 1 98 ? 11.910 -10.023 9.667 1.00 78.56 98 PHE A C 1
ATOM 815 O O . PHE A 1 98 ? 11.823 -9.814 10.876 1.00 78.56 98 PHE A O 1
ATOM 822 N N . ILE A 1 99 ? 12.326 -11.193 9.171 1.00 79.12 99 ILE A N 1
ATOM 823 C CA . ILE A 1 99 ? 12.727 -12.333 10.011 1.00 79.12 99 ILE A CA 1
ATOM 824 C C . ILE A 1 99 ? 13.944 -11.966 10.865 1.00 79.12 99 ILE A C 1
ATOM 826 O O . ILE A 1 99 ? 13.923 -12.176 12.073 1.00 79.12 99 ILE A O 1
ATOM 830 N N . TYR A 1 100 ? 14.972 -11.355 10.267 1.00 81.12 100 TYR A N 1
ATOM 831 C CA . TYR A 1 100 ? 16.151 -10.875 10.989 1.00 81.12 100 TYR A CA 1
ATOM 832 C C . TYR A 1 100 ? 15.766 -9.922 12.122 1.00 81.12 100 TYR A C 1
ATOM 834 O O . TYR A 1 100 ? 16.266 -10.056 13.232 1.00 81.12 100 TYR A O 1
ATOM 842 N N . ARG A 1 101 ? 14.827 -9.002 11.880 1.00 79.12 101 ARG A N 1
ATOM 843 C CA . ARG A 1 101 ? 14.350 -8.062 12.896 1.00 79.12 101 ARG A CA 1
ATOM 844 C C . ARG A 1 101 ? 13.621 -8.751 14.049 1.00 79.12 101 ARG A C 1
ATOM 846 O O . ARG A 1 101 ? 13.818 -8.335 15.184 1.00 79.12 101 ARG A O 1
ATOM 853 N N . ILE A 1 102 ? 12.817 -9.780 13.781 1.00 78.50 102 ILE A N 1
ATOM 854 C CA . ILE A 1 102 ? 12.168 -10.583 14.832 1.00 78.50 102 ILE A CA 1
ATOM 855 C C . ILE A 1 102 ? 13.219 -11.341 15.647 1.00 78.50 102 ILE A C 1
ATOM 857 O O . ILE A 1 102 ? 13.216 -11.261 16.869 1.00 78.50 102 ILE A O 1
ATOM 861 N N . LEU A 1 103 ? 14.153 -12.021 14.980 1.00 78.62 103 LEU A N 1
ATOM 862 C CA . LEU A 1 103 ? 15.208 -12.794 15.642 1.00 78.62 103 LEU A CA 1
ATOM 863 C C . LEU A 1 103 ? 16.142 -11.906 16.475 1.00 78.62 103 LEU A C 1
ATOM 865 O O . LEU A 1 103 ? 16.513 -12.260 17.591 1.00 78.62 103 LEU A O 1
ATOM 869 N N . TYR A 1 104 ? 16.493 -10.734 15.950 1.00 72.88 104 TYR A N 1
ATOM 870 C CA . TYR A 1 104 ? 17.286 -9.737 16.660 1.00 72.88 104 TYR A CA 1
ATOM 871 C C . TYR A 1 104 ? 16.529 -9.185 17.876 1.00 72.88 104 TYR A C 1
ATOM 873 O O . TYR A 1 104 ? 17.094 -9.049 18.957 1.00 72.88 104 TYR A O 1
ATOM 881 N N . PHE A 1 105 ? 15.228 -8.922 17.729 1.00 72.31 105 PHE A N 1
ATOM 882 C CA . PHE A 1 105 ? 14.377 -8.460 18.822 1.00 72.31 105 PHE A CA 1
ATOM 883 C C . PHE A 1 105 ? 14.272 -9.498 19.952 1.00 72.31 105 PHE A C 1
ATOM 885 O O . PHE A 1 105 ? 14.460 -9.142 21.114 1.00 72.31 105 PHE A O 1
ATOM 892 N N . GLU A 1 106 ? 14.088 -10.778 19.618 1.00 72.50 106 GLU A N 1
ATOM 893 C CA . GLU A 1 106 ? 14.090 -11.894 20.577 1.00 72.50 106 GLU A CA 1
ATOM 894 C C . GLU A 1 106 ? 15.391 -11.959 21.391 1.00 72.50 106 GLU A C 1
ATOM 896 O O . GLU A 1 106 ? 15.349 -11.996 22.620 1.00 72.50 106 GLU A O 1
ATOM 901 N N . GLN A 1 107 ? 16.559 -11.877 20.742 1.00 70.75 107 GLN A N 1
ATOM 902 C CA . GLN A 1 107 ? 17.846 -11.871 21.453 1.00 70.75 107 GLN A CA 1
ATOM 903 C C . GLN A 1 107 ? 17.953 -10.704 22.442 1.00 70.75 107 GLN A C 1
ATOM 905 O O . GLN A 1 107 ? 18.328 -10.909 23.596 1.00 70.75 107 GLN A O 1
ATOM 910 N N . THR A 1 108 ? 17.546 -9.498 22.034 1.00 73.25 108 THR A N 1
ATOM 911 C CA . THR A 1 108 ? 17.608 -8.315 22.909 1.00 73.25 108 THR A CA 1
ATOM 912 C C . THR A 1 108 ? 16.646 -8.384 24.096 1.00 73.25 108 THR A C 1
ATOM 914 O O . THR A 1 108 ? 16.955 -7.863 25.168 1.00 73.25 108 THR A O 1
ATOM 917 N N . ILE A 1 109 ? 15.482 -9.025 23.944 1.00 73.62 109 ILE A N 1
ATOM 918 C CA . ILE A 1 109 ? 14.545 -9.248 25.053 1.00 73.62 109 ILE A CA 1
ATOM 919 C C . ILE A 1 109 ? 15.103 -10.300 26.003 1.00 73.62 109 ILE A C 1
ATOM 921 O O . ILE A 1 109 ? 15.119 -10.076 27.211 1.00 73.62 109 ILE A O 1
ATOM 925 N N . VAL A 1 110 ? 15.603 -11.416 25.473 1.00 74.31 110 VAL A N 1
ATOM 926 C CA . VAL A 1 110 ? 16.195 -12.491 26.277 1.00 74.31 110 VAL A CA 1
ATOM 927 C C . VAL A 1 110 ? 17.393 -11.983 27.079 1.00 74.31 110 VAL A C 1
ATOM 929 O O . VAL A 1 110 ? 17.536 -12.335 28.247 1.00 74.31 110 VAL A O 1
ATOM 932 N N . GLU A 1 111 ? 18.231 -11.119 26.506 1.00 79.88 111 GLU A N 1
ATOM 933 C CA . GLU A 1 111 ? 19.329 -10.469 27.231 1.00 79.88 111 GLU A CA 1
ATOM 934 C C . GLU A 1 111 ? 18.826 -9.556 28.353 1.00 79.88 111 GLU A C 1
ATOM 936 O O . GLU A 1 111 ? 19.321 -9.640 29.475 1.00 79.88 111 GLU A O 1
ATOM 941 N N . LYS A 1 112 ? 17.793 -8.743 28.102 1.00 79.94 112 LYS A N 1
ATOM 942 C CA . LYS A 1 112 ? 17.182 -7.891 29.136 1.00 79.94 112 LYS A CA 1
ATOM 943 C C . LYS A 1 112 ? 16.548 -8.700 30.268 1.00 79.94 112 LYS A C 1
ATOM 945 O O . LYS A 1 112 ? 16.686 -8.323 31.427 1.00 79.94 112 LYS A O 1
ATOM 950 N N . VAL A 1 113 ? 15.894 -9.817 29.949 1.00 76.56 113 VAL A N 1
ATOM 951 C CA . VAL A 1 113 ? 15.313 -10.737 30.938 1.00 76.56 113 VAL A CA 1
ATOM 952 C C . VAL A 1 113 ? 16.409 -11.421 31.756 1.00 76.56 113 VAL A C 1
ATOM 954 O O . VAL A 1 113 ? 16.286 -11.513 32.972 1.00 76.56 113 VAL A O 1
ATOM 957 N N . LYS A 1 114 ? 17.512 -11.848 31.129 1.00 77.56 114 LYS A N 1
ATOM 958 C CA . LYS A 1 114 ? 18.677 -12.396 31.842 1.00 77.56 114 LYS A CA 1
ATOM 959 C C . LYS A 1 114 ? 19.276 -11.379 32.813 1.00 77.56 114 LYS A C 1
ATOM 961 O O . LYS A 1 114 ? 19.508 -11.730 33.963 1.00 77.56 114 LYS A O 1
ATOM 966 N N . VAL A 1 115 ? 19.432 -10.122 32.389 1.00 79.94 115 VAL A N 1
ATOM 967 C CA . VAL A 1 115 ? 19.912 -9.024 33.247 1.00 79.94 115 VAL A CA 1
ATOM 968 C C . VAL A 1 115 ? 18.953 -8.760 34.413 1.00 79.94 115 VAL A C 1
ATOM 970 O O . VAL A 1 115 ? 19.402 -8.669 35.552 1.00 79.94 115 VAL A O 1
ATOM 973 N N . ALA A 1 116 ? 17.641 -8.698 34.164 1.00 77.44 116 ALA A N 1
ATOM 974 C CA . ALA A 1 116 ? 16.635 -8.509 35.214 1.00 77.44 116 ALA A CA 1
ATOM 975 C C . ALA A 1 116 ? 16.591 -9.679 36.216 1.00 77.44 116 ALA A C 1
ATOM 977 O O . ALA A 1 116 ? 16.375 -9.463 37.404 1.00 77.44 116 ALA A O 1
ATOM 978 N N . ASN A 1 117 ? 16.863 -10.900 35.748 1.00 79.25 117 ASN A N 1
ATOM 979 C CA . ASN A 1 117 ? 16.975 -12.104 36.574 1.00 79.25 117 ASN A CA 1
ATOM 980 C C . ASN A 1 117 ? 18.366 -12.274 37.220 1.00 79.25 117 ASN A C 1
ATOM 982 O O . ASN A 1 117 ? 18.635 -13.316 37.814 1.00 79.25 117 ASN A O 1
ATOM 986 N N . GLY A 1 118 ? 19.266 -11.292 37.088 1.00 76.25 118 GLY A N 1
ATOM 987 C CA . GLY A 1 118 ? 20.608 -11.326 37.679 1.00 76.25 118 GLY A CA 1
ATOM 988 C C . GLY A 1 118 ? 21.583 -12.307 37.017 1.00 76.25 118 GLY A C 1
ATOM 989 O O . GLY A 1 118 ? 22.670 -12.537 37.542 1.00 76.25 118 GLY A O 1
ATOM 990 N N . VAL A 1 119 ? 21.228 -12.877 35.862 1.00 74.81 119 VAL A N 1
ATOM 991 C CA . VAL A 1 119 ? 22.101 -13.740 35.056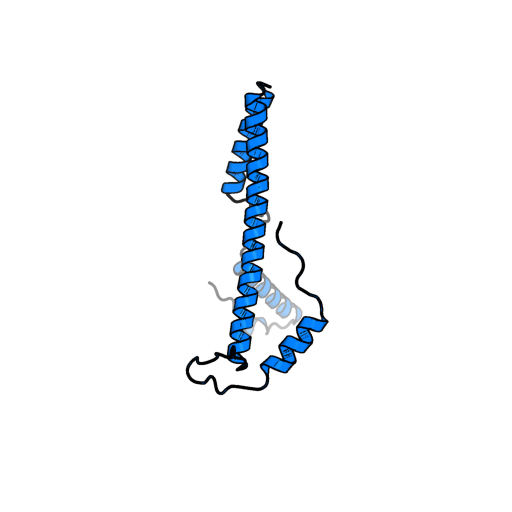 1.00 74.81 119 VAL A CA 1
ATOM 992 C C . VAL A 1 119 ? 22.953 -12.850 34.158 1.00 74.81 119 VAL A C 1
ATOM 994 O O . VAL A 1 119 ? 22.618 -12.571 33.003 1.00 74.81 119 VAL A O 1
ATOM 997 N N . TYR A 1 120 ? 24.060 -12.369 34.711 1.00 70.94 120 TYR A N 1
ATOM 998 C CA . TYR A 1 120 ? 25.062 -11.628 33.956 1.00 70.94 120 TYR A CA 1
ATOM 999 C C . TYR A 1 120 ? 25.964 -12.590 33.186 1.00 70.94 120 TYR A C 1
ATOM 1001 O O . TYR A 1 120 ? 26.229 -13.711 33.620 1.00 70.94 120 TYR A O 1
ATOM 1009 N N . LYS A 1 121 ? 26.461 -12.146 32.030 1.00 67.81 121 LYS A N 1
ATOM 1010 C CA . LYS A 1 121 ? 27.581 -12.826 31.379 1.00 67.81 121 LYS A CA 1
ATOM 1011 C C . LYS A 1 121 ? 28.763 -12.767 32.348 1.00 67.81 121 LYS A C 1
ATOM 1013 O O . LYS A 1 121 ? 29.107 -11.676 32.793 1.00 67.81 121 LYS A O 1
ATOM 1018 N N . GLU A 1 122 ? 29.358 -13.908 32.684 1.00 62.78 122 GLU A N 1
ATOM 1019 C CA . GLU A 1 122 ? 30.589 -13.941 33.474 1.00 62.78 122 GLU A CA 1
ATOM 1020 C C . GLU A 1 122 ? 31.664 -13.151 32.717 1.00 62.78 122 GLU A C 1
ATOM 1022 O O . GLU A 1 122 ? 32.146 -13.559 31.658 1.00 62.78 122 GLU A O 1
ATOM 1027 N 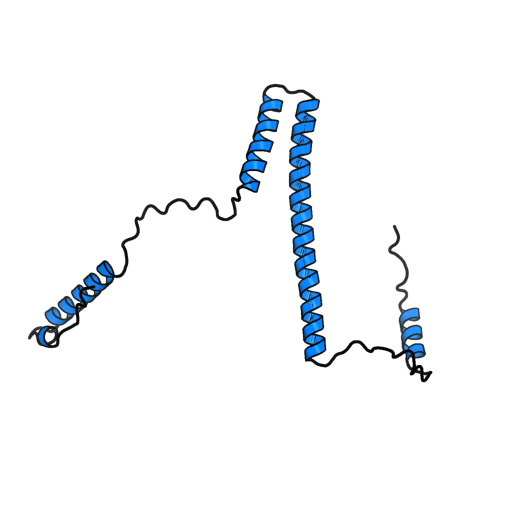N . PHE A 1 123 ? 31.980 -11.957 33.211 1.00 59.06 123 PHE A N 1
ATOM 1028 C CA . PHE A 1 123 ? 33.094 -11.174 32.706 1.00 59.06 123 PHE A CA 1
ATOM 1029 C C . PHE A 1 123 ? 34.347 -11.671 33.423 1.00 59.06 123 PHE A C 1
ATOM 1031 O O . PHE A 1 123 ? 34.525 -11.403 34.610 1.00 59.06 123 PHE A O 1
ATOM 1038 N N . SER A 1 124 ? 35.230 -12.388 32.721 1.00 56.84 124 SER A N 1
ATOM 1039 C CA . SER A 1 124 ? 36.577 -12.623 33.242 1.00 56.84 124 SER A CA 1
ATOM 1040 C C . SER A 1 124 ? 37.294 -11.276 33.289 1.00 56.84 124 SER A C 1
ATOM 1042 O O . SER A 1 124 ? 37.646 -10.717 32.246 1.00 56.84 124 SER A O 1
ATOM 1044 N N . ILE A 1 125 ? 37.484 -10.724 34.485 1.00 53.81 125 ILE A N 1
ATOM 1045 C CA . ILE A 1 125 ? 38.331 -9.548 34.670 1.00 53.81 125 ILE A CA 1
ATOM 1046 C C . ILE A 1 125 ? 39.769 -10.027 34.418 1.00 53.81 125 ILE A C 1
ATOM 1048 O O . ILE A 1 125 ? 40.247 -10.860 35.189 1.00 53.81 125 ILE A O 1
ATOM 1052 N N . PRO A 1 126 ? 40.488 -9.525 33.393 1.00 59.28 126 PRO A N 1
ATOM 1053 C CA . PRO A 1 126 ? 41.813 -10.043 33.024 1.00 59.28 126 PRO A CA 1
ATOM 1054 C C . PRO A 1 126 ? 42.864 -9.949 34.145 1.00 59.28 126 PRO A C 1
ATOM 1056 O O . PRO A 1 126 ? 43.904 -10.594 34.073 1.00 59.28 126 PRO A O 1
ATOM 1059 N N . VAL A 1 127 ? 42.590 -9.145 35.178 1.00 49.62 127 VAL A N 1
ATOM 1060 C CA . VAL A 1 127 ? 43.435 -8.936 36.364 1.00 49.62 127 VAL A CA 1
ATOM 1061 C C . VAL A 1 127 ? 43.295 -10.056 37.407 1.00 49.62 127 VAL A C 1
ATOM 1063 O O . VAL A 1 127 ? 44.230 -10.288 38.166 1.00 49.62 127 VAL A O 1
ATOM 1066 N N . LEU A 1 128 ? 42.176 -10.788 37.433 1.00 47.47 128 LEU A N 1
ATOM 1067 C CA . LEU A 1 128 ? 41.935 -11.906 38.355 1.00 47.47 128 LEU A CA 1
ATOM 1068 C C . LEU A 1 128 ? 41.927 -13.239 37.600 1.00 47.47 128 LEU A C 1
ATOM 1070 O O . LEU A 1 128 ? 41.008 -14.040 37.728 1.00 47.47 128 LEU A O 1
ATOM 1074 N N . ASN A 1 129 ? 42.977 -13.513 36.830 1.00 48.06 129 ASN A N 1
ATOM 1075 C CA . ASN A 1 129 ? 43.308 -14.899 36.506 1.00 48.06 129 ASN A CA 1
ATOM 1076 C C . ASN A 1 129 ? 43.941 -15.549 37.748 1.00 48.06 129 ASN A C 1
ATOM 1078 O O . ASN A 1 129 ? 45.142 -15.809 37.787 1.00 48.06 129 ASN A O 1
ATOM 1082 N N . THR A 1 130 ? 43.144 -15.816 38.786 1.00 47.44 130 THR A N 1
ATOM 1083 C CA . THR A 1 130 ? 43.518 -16.843 39.763 1.00 47.44 130 THR A CA 1
ATOM 1084 C C . THR A 1 130 ? 43.274 -18.177 39.086 1.00 47.44 130 THR A C 1
ATOM 1086 O O . THR A 1 130 ? 42.139 -18.633 38.950 1.00 47.44 130 THR A O 1
ATOM 1089 N N . GLY A 1 131 ? 44.355 -18.726 38.545 1.00 48.59 131 GLY A N 1
ATOM 1090 C CA . GLY A 1 131 ? 44.323 -19.936 37.756 1.00 48.59 131 GLY A CA 1
ATOM 1091 C C . GLY A 1 131 ? 43.712 -21.131 38.487 1.00 48.59 131 GLY A C 1
ATOM 1092 O O . GLY A 1 131 ? 43.794 -21.266 39.705 1.00 48.59 131 GLY A O 1
ATOM 1093 N N . HIS A 1 132 ? 43.235 -22.049 37.644 1.00 50.19 132 HIS A N 1
ATOM 1094 C CA . HIS A 1 132 ? 43.062 -23.478 37.903 1.00 50.19 132 HIS A CA 1
ATOM 1095 C C . HIS A 1 132 ? 41.826 -23.794 38.768 1.00 50.19 132 HIS A C 1
ATOM 1097 O O . HIS A 1 132 ? 41.833 -23.691 39.985 1.00 50.19 132 HIS A O 1
ATOM 1103 N N . THR A 1 133 ? 40.703 -24.250 38.204 1.00 49.03 133 THR A N 1
ATOM 1104 C CA . THR A 1 133 ? 40.550 -25.684 37.867 1.00 49.03 133 THR A CA 1
ATOM 1105 C C . THR A 1 133 ? 39.273 -26.030 37.073 1.00 49.03 133 THR A C 1
ATOM 1107 O O . THR A 1 133 ? 39.073 -27.204 36.766 1.00 49.03 133 THR A O 1
ATOM 1110 N N . PHE A 1 134 ? 38.420 -25.075 36.681 1.00 42.94 134 PHE A N 1
ATOM 1111 C CA . PHE A 1 134 ? 37.145 -25.416 36.016 1.00 42.94 134 PHE A CA 1
ATOM 1112 C C . PHE A 1 134 ? 37.249 -25.646 34.495 1.00 42.94 134 PHE A C 1
ATOM 1114 O O . PHE A 1 134 ? 36.529 -26.484 33.946 1.00 42.94 134 PHE A O 1
ATOM 1121 N N . ASP A 1 135 ? 38.218 -25.022 33.820 1.00 47.72 135 ASP A N 1
ATOM 1122 C CA . ASP A 1 135 ? 38.351 -25.115 32.355 1.00 47.72 135 ASP A CA 1
ATOM 1123 C C . ASP A 1 135 ? 38.861 -26.472 31.851 1.00 47.72 135 ASP A C 1
ATOM 1125 O O . ASP A 1 135 ? 38.547 -26.892 30.733 1.00 47.72 135 ASP A O 1
ATOM 1129 N N . ARG A 1 136 ? 39.584 -27.238 32.680 1.00 41.06 136 ARG A N 1
ATOM 1130 C CA . ARG A 1 136 ? 40.044 -28.585 32.286 1.00 41.06 136 ARG A CA 1
ATOM 1131 C C . ARG A 1 136 ? 38.904 -29.607 32.208 1.00 41.06 136 ARG A C 1
ATOM 1133 O O . ARG A 1 136 ? 39.003 -30.576 31.450 1.00 41.06 136 ARG A O 1
ATOM 1140 N N . LEU A 1 137 ? 37.807 -29.396 32.938 1.00 50.81 137 LEU A N 1
ATOM 1141 C CA . LEU A 1 137 ? 36.664 -30.314 32.942 1.00 50.81 137 LEU A CA 1
ATOM 1142 C C . LEU A 1 137 ? 35.714 -30.086 31.762 1.00 50.81 137 LEU A C 1
ATOM 1144 O O . LEU A 1 137 ? 35.142 -31.049 31.263 1.00 50.81 137 LEU A O 1
ATOM 1148 N N . LEU A 1 138 ? 35.575 -28.854 31.263 1.00 49.94 138 LEU A N 1
ATOM 1149 C CA . LEU A 1 138 ? 34.713 -28.569 30.110 1.00 49.94 138 LEU A CA 1
ATOM 1150 C C . LEU A 1 138 ? 35.402 -28.877 28.776 1.00 49.94 138 LEU A C 1
ATOM 1152 O O . LEU A 1 138 ? 34.789 -29.502 27.910 1.00 49.94 138 LEU A O 1
ATOM 1156 N N . ILE A 1 139 ? 36.694 -28.565 28.631 1.00 49.75 139 ILE A N 1
ATOM 1157 C CA . ILE A 1 139 ? 37.443 -28.857 27.395 1.00 49.75 139 ILE A CA 1
ATOM 1158 C C . ILE A 1 139 ? 37.585 -30.376 27.175 1.00 49.75 139 ILE A C 1
ATOM 1160 O O . ILE A 1 139 ? 37.446 -30.854 26.045 1.00 49.75 139 ILE A O 1
ATOM 1164 N N . SER A 1 140 ? 37.761 -31.168 28.242 1.00 48.56 140 SER A N 1
ATOM 1165 C CA . SER A 1 140 ? 37.768 -32.642 28.146 1.00 48.56 140 SER A CA 1
ATOM 1166 C C . SER A 1 140 ? 36.387 -33.247 27.843 1.00 48.56 140 SER A C 1
ATOM 1168 O O . SER A 1 140 ? 36.300 -34.342 27.285 1.00 48.56 140 SER A O 1
ATOM 1170 N N . LYS A 1 141 ? 35.297 -32.528 28.146 1.00 50.59 141 LYS A N 1
ATOM 1171 C CA . LYS A 1 141 ? 33.920 -32.958 27.850 1.00 50.59 141 LYS A CA 1
ATOM 1172 C C . LYS A 1 141 ? 33.514 -32.647 26.407 1.00 50.59 141 LYS A C 1
ATOM 1174 O O . LYS A 1 141 ? 32.855 -33.469 25.778 1.00 50.59 141 LYS A O 1
ATOM 1179 N N . PHE A 1 142 ? 33.961 -31.516 25.857 1.00 44.88 142 PHE A N 1
ATOM 1180 C CA . PHE A 1 142 ? 33.678 -31.128 24.469 1.00 44.88 142 PHE A CA 1
ATOM 1181 C C . PHE A 1 142 ? 34.546 -31.853 23.434 1.00 44.88 142 PHE A C 1
ATOM 1183 O O . PHE A 1 142 ? 34.059 -32.175 22.352 1.00 44.88 142 PHE A O 1
ATOM 1190 N N . SER A 1 143 ? 35.786 -32.210 23.776 1.00 49.09 143 SER A N 1
ATOM 1191 C CA . SER A 1 143 ? 36.640 -33.040 22.909 1.00 49.09 143 SER A CA 1
ATOM 1192 C C . SER A 1 143 ? 36.118 -34.476 22.729 1.00 49.09 143 SER A C 1
ATOM 1194 O O . SER A 1 143 ? 36.386 -35.087 21.699 1.00 49.09 143 SER A O 1
ATOM 1196 N N . ARG A 1 144 ? 35.296 -34.998 23.656 1.00 48.62 144 ARG A N 1
ATOM 1197 C CA . ARG A 1 144 ? 34.587 -36.287 23.495 1.00 48.62 144 ARG A CA 1
ATOM 1198 C C . ARG A 1 144 ? 33.355 -36.233 22.587 1.00 48.62 144 ARG A C 1
ATOM 1200 O O . ARG A 1 144 ? 32.862 -37.291 22.214 1.00 48.62 144 ARG A O 1
ATOM 1207 N N . LEU A 1 145 ? 32.846 -35.047 22.248 1.00 51.88 145 LEU A N 1
ATOM 1208 C CA . LEU A 1 145 ? 31.589 -34.898 21.502 1.00 51.88 145 LEU A CA 1
ATOM 1209 C C . LEU A 1 145 ? 31.768 -34.604 20.004 1.00 51.88 145 LEU A C 1
ATOM 1211 O O . LEU A 1 145 ? 30.774 -34.572 19.290 1.00 51.88 145 LEU A O 1
ATOM 1215 N N . GLY A 1 146 ? 32.999 -34.453 19.499 1.00 51.28 146 GLY A N 1
ATOM 1216 C CA . GLY A 1 146 ? 33.275 -34.519 18.055 1.00 51.28 146 GLY A CA 1
ATOM 1217 C C . GLY A 1 146 ? 32.587 -33.456 17.185 1.00 51.28 146 GLY A C 1
ATOM 1218 O O . GLY A 1 146 ? 32.241 -33.742 16.044 1.00 51.28 146 GLY A O 1
ATOM 1219 N N . ILE A 1 147 ? 32.383 -32.234 17.688 1.00 56.41 147 ILE A N 1
ATOM 1220 C CA . ILE A 1 147 ? 31.666 -31.167 16.963 1.00 56.41 147 ILE A CA 1
ATOM 1221 C C . ILE A 1 147 ? 32.636 -30.066 16.513 1.00 56.41 147 ILE A C 1
ATOM 1223 O O . ILE A 1 147 ? 32.538 -28.931 16.953 1.00 56.41 147 ILE A O 1
ATOM 1227 N N . PHE A 1 148 ? 33.595 -30.392 15.647 1.00 45.38 148 PHE A N 1
ATOM 1228 C CA . PHE A 1 148 ? 34.295 -29.392 14.824 1.00 45.38 148 PHE A CA 1
ATOM 1229 C C . PHE A 1 148 ? 34.665 -29.994 13.468 1.00 45.38 148 PHE A C 1
ATOM 1231 O O . PHE A 1 148 ? 35.819 -30.258 13.159 1.00 45.38 148 PHE A O 1
ATOM 1238 N N . SER A 1 149 ? 33.642 -30.251 12.664 1.00 42.66 149 SER A N 1
ATOM 1239 C CA . SER A 1 149 ? 33.715 -30.420 11.213 1.00 42.66 149 SER A CA 1
ATOM 1240 C C . SER A 1 149 ? 32.253 -30.423 10.773 1.00 42.66 149 SER A C 1
ATOM 1242 O O . SER A 1 149 ? 31.502 -31.295 11.177 1.00 42.66 149 SER A O 1
ATOM 1244 N N . SER A 1 150 ? 31.689 -29.431 10.108 1.00 41.56 150 SER A N 1
ATOM 1245 C CA . SER A 1 150 ? 32.135 -28.743 8.911 1.00 41.56 150 SER A CA 1
ATOM 1246 C C . SER A 1 150 ? 31.171 -27.576 8.708 1.00 41.56 150 SER A C 1
ATOM 1248 O O . SER A 1 150 ? 29.973 -27.816 8.729 1.00 41.56 150 SER A O 1
ATOM 1250 N N . PHE A 1 151 ? 31.650 -26.354 8.489 1.00 40.31 151 PHE A N 1
ATOM 1251 C CA . PHE A 1 151 ? 30.932 -25.348 7.692 1.00 40.31 151 PHE A CA 1
ATOM 1252 C C . PHE A 1 151 ? 31.941 -24.288 7.250 1.00 40.31 151 PHE A C 1
ATOM 1254 O O . PHE A 1 151 ? 32.088 -23.224 7.843 1.00 40.31 151 PHE A O 1
ATOM 1261 N N . LEU A 1 152 ? 32.692 -24.655 6.216 1.00 38.69 152 LEU A N 1
ATOM 1262 C CA . LEU A 1 152 ? 33.444 -23.742 5.367 1.00 38.69 152 LEU A CA 1
ATOM 1263 C C . LEU A 1 152 ? 33.430 -24.332 3.953 1.00 38.69 152 LEU A C 1
ATOM 1265 O O . LEU A 1 152 ? 34.365 -25.011 3.537 1.00 38.69 152 LEU A O 1
ATOM 1269 N N . PHE A 1 153 ? 32.302 -24.132 3.270 1.00 44.97 153 PHE A N 1
ATOM 1270 C CA . PHE A 1 153 ? 32.219 -23.863 1.835 1.00 44.97 153 PHE A CA 1
ATOM 1271 C C . PHE A 1 153 ? 30.891 -23.164 1.530 1.00 44.97 153 PHE A C 1
ATOM 1273 O O . PHE A 1 153 ? 29.869 -23.574 2.128 1.00 44.97 153 PHE A O 1
#

pLDDT: mean 72.51, std 15.25, range [38.69, 95.94]